Protein AF-A0A957ECT9-F1 (afdb_monomer_lite)

Radius of gyration: 21.54 Å; chains: 1; bounding box: 46×23×66 Å

pLDDT: mean 91.54, std 5.77, range [62.47, 97.62]

Secondary structure (DSSP, 8-state):
-PPP--SS-SS-GGGSHHHHHHHHHHHHHTTHHHHTTSS-GGGTS-HHHHHHHHHHHHHHHHHHHHHHHTTSS---TTSPPP-

Structure (mmCIF, N/CA/C/O backbone):
data_AF-A0A957ECT9-F1
#
_entry.id   AF-A0A957ECT9-F1
#
loop_
_atom_site.group_PDB
_atom_site.id
_atom_site.type_symbol
_atom_site.label_atom_id
_atom_site.label_alt_id
_atom_site.label_comp_id
_atom_site.label_asym_id
_atom_site.label_entity_id
_atom_site.label_seq_id
_atom_site.pdbx_PDB_ins_code
_atom_site.Cartn_x
_atom_site.Cartn_y
_atom_site.Cartn_z
_atom_site.occupancy
_atom_site.B_iso_or_equiv
_atom_site.auth_seq_id
_atom_site.auth_comp_id
_atom_site.auth_asym_id
_atom_site.auth_atom_id
_atom_site.pdbx_PDB_model_num
ATOM 1 N N . MET A 1 1 ? 12.285 11.819 -41.230 1.00 62.47 1 MET A N 1
ATOM 2 C CA . MET A 1 1 ? 11.171 11.972 -40.264 1.00 62.47 1 MET A CA 1
ATOM 3 C C . MET A 1 1 ? 11.047 10.682 -39.465 1.00 62.47 1 MET A C 1
ATOM 5 O O . MET A 1 1 ? 11.030 9.628 -40.085 1.00 62.47 1 MET A O 1
ATOM 9 N N . SER A 1 2 ? 11.018 10.737 -38.129 1.00 80.06 2 SER A N 1
ATOM 10 C CA . SER A 1 2 ? 10.844 9.531 -37.299 1.00 80.06 2 SER A CA 1
ATOM 11 C C . SER A 1 2 ? 9.371 9.110 -37.284 1.00 80.06 2 SER A C 1
ATOM 13 O O . SER A 1 2 ? 8.498 9.932 -36.997 1.00 80.06 2 SER A O 1
ATOM 15 N N . LYS A 1 3 ? 9.085 7.855 -37.648 1.00 86.12 3 LYS A N 1
ATOM 16 C CA . LYS A 1 3 ? 7.726 7.297 -37.707 1.00 86.12 3 LYS A CA 1
ATOM 17 C C . LYS A 1 3 ? 7.299 6.875 -36.299 1.00 86.12 3 LYS A C 1
ATOM 19 O O . LYS A 1 3 ? 8.001 6.100 -35.658 1.00 86.12 3 LYS A O 1
ATOM 24 N N . ARG A 1 4 ? 6.153 7.369 -35.815 1.00 90.50 4 ARG A N 1
ATOM 25 C CA . ARG A 1 4 ? 5.568 6.905 -34.545 1.00 90.50 4 ARG A CA 1
ATOM 26 C C . ARG A 1 4 ? 4.915 5.538 -34.749 1.00 90.50 4 ARG A C 1
ATOM 28 O O . ARG A 1 4 ? 4.222 5.333 -35.743 1.00 90.50 4 ARG A O 1
ATOM 35 N N . VAL A 1 5 ? 5.135 4.631 -33.803 1.00 93.44 5 VAL A N 1
ATOM 36 C CA . VAL A 1 5 ? 4.558 3.281 -33.773 1.00 93.44 5 VAL A CA 1
ATOM 37 C C . VAL A 1 5 ? 3.939 3.062 -32.396 1.00 93.44 5 VAL A C 1
ATOM 39 O O . VAL A 1 5 ? 4.539 3.433 -31.388 1.00 93.44 5 VAL A O 1
ATOM 42 N N . ILE A 1 6 ? 2.738 2.487 -32.367 1.00 93.56 6 ILE A N 1
ATOM 43 C CA . ILE A 1 6 ? 2.055 2.075 -31.137 1.00 93.56 6 ILE A CA 1
ATOM 44 C C . ILE A 1 6 ? 2.479 0.637 -30.832 1.00 93.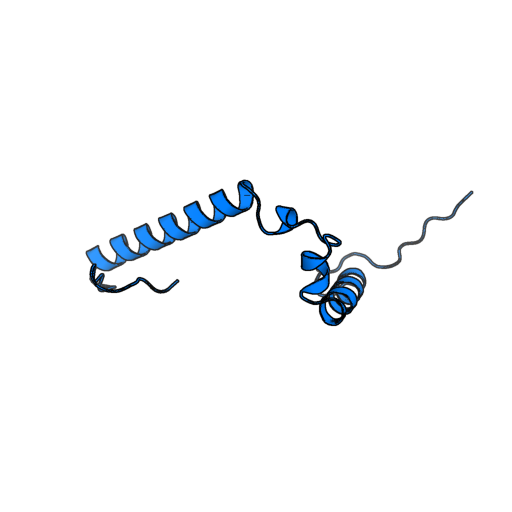56 6 ILE A C 1
ATOM 46 O O . ILE A 1 6 ? 2.403 -0.219 -31.710 1.00 93.56 6 ILE A O 1
ATOM 50 N N . ILE A 1 7 ? 2.951 0.393 -29.609 1.00 93.19 7 ILE A N 1
ATOM 51 C CA . ILE A 1 7 ? 3.469 -0.914 -29.171 1.00 93.19 7 ILE A CA 1
ATOM 52 C C . ILE A 1 7 ? 2.388 -1.714 -28.428 1.00 93.19 7 ILE A C 1
ATOM 54 O O . ILE A 1 7 ? 2.293 -2.923 -28.609 1.00 93.19 7 ILE A O 1
ATOM 58 N N . ASP A 1 8 ? 1.561 -1.045 -27.623 1.00 95.56 8 ASP A N 1
ATOM 59 C CA . ASP A 1 8 ? 0.413 -1.625 -26.918 1.00 95.56 8 ASP A CA 1
ATOM 60 C C . ASP A 1 8 ? -0.584 -0.499 -26.588 1.00 95.56 8 ASP A C 1
ATOM 62 O O . ASP A 1 8 ? -0.160 0.632 -26.331 1.00 95.56 8 ASP A O 1
ATOM 66 N N . ALA A 1 9 ? -1.890 -0.771 -26.649 1.00 93.94 9 ALA A N 1
ATOM 67 C CA . ALA A 1 9 ? -2.946 0.227 -26.441 1.00 93.94 9 ALA A CA 1
ATOM 68 C C . ALA A 1 9 ? -4.273 -0.413 -25.994 1.00 93.94 9 ALA A C 1
ATOM 70 O O . ALA A 1 9 ? -4.480 -1.612 -26.179 1.00 93.94 9 ALA A O 1
ATOM 71 N N . ASP A 1 10 ? -5.159 0.415 -25.426 1.00 93.62 10 ASP A N 1
ATOM 72 C CA . ASP A 1 10 ? -6.574 0.124 -25.132 1.00 93.62 10 ASP A CA 1
ATOM 73 C C . ASP A 1 10 ? -6.843 -1.123 -24.276 1.00 93.62 10 ASP A C 1
ATOM 75 O O . ASP A 1 10 ? -7.791 -1.876 -24.503 1.00 93.62 10 ASP A O 1
ATOM 79 N N . LYS A 1 11 ? -6.019 -1.334 -23.247 1.00 96.06 11 LYS A N 1
ATOM 80 C CA . LYS A 1 11 ? -6.192 -2.418 -22.273 1.00 96.06 11 LYS A CA 1
ATOM 81 C C . LYS A 1 11 ? -6.083 -1.891 -20.846 1.00 96.06 11 LYS A C 1
ATOM 83 O O . LYS A 1 11 ? -5.350 -0.927 -20.609 1.00 96.06 11 LYS A O 1
ATOM 88 N N . PRO A 1 12 ? -6.748 -2.538 -19.870 1.00 97.38 12 PRO A N 1
ATOM 89 C CA . PRO A 1 12 ? -6.432 -2.328 -18.465 1.00 97.38 12 PRO A CA 1
ATOM 90 C C . PRO A 1 12 ? -4.932 -2.511 -18.230 1.00 97.38 12 PRO A C 1
ATOM 92 O O . PRO A 1 12 ? -4.331 -3.423 -18.801 1.00 97.38 12 PRO A O 1
ATOM 95 N N . LEU A 1 13 ? -4.337 -1.683 -17.362 1.00 95.69 13 LEU A N 1
ATOM 96 C CA . LEU A 1 13 ? -2.902 -1.748 -17.063 1.00 95.69 13 LEU A CA 1
ATOM 97 C C . LEU A 1 13 ? -2.470 -3.184 -16.747 1.00 95.69 13 LEU A C 1
ATOM 99 O O . LEU A 1 13 ? -1.514 -3.657 -17.343 1.00 95.69 13 LEU A O 1
ATOM 103 N N . SER A 1 14 ? -3.231 -3.901 -15.915 1.00 96.69 14 SER A N 1
ATOM 104 C CA . SER A 1 14 ? -2.960 -5.285 -15.498 1.00 96.69 14 SER A CA 1
ATOM 105 C C . SER A 1 14 ? -2.904 -6.328 -16.623 1.00 96.69 14 SER A C 1
ATOM 107 O O . SER A 1 14 ? -2.508 -7.462 -16.367 1.00 96.69 14 SER A O 1
ATOM 109 N N . GLN A 1 15 ? -3.304 -5.972 -17.845 1.00 97.25 15 GLN A N 1
ATOM 110 C CA . GLN A 1 15 ? -3.269 -6.822 -19.041 1.00 97.25 15 GLN A CA 1
ATOM 111 C C . GLN A 1 15 ? -2.335 -6.265 -20.132 1.00 97.25 15 GLN A C 1
ATOM 113 O O . GLN A 1 15 ? -2.328 -6.764 -21.257 1.00 97.25 15 GLN A O 1
ATOM 118 N N . SER A 1 16 ? -1.596 -5.195 -19.831 1.00 97.56 16 SER A N 1
ATOM 119 C CA . SER A 1 16 ? -0.711 -4.516 -20.779 1.00 97.56 16 SER A CA 1
ATOM 120 C C . SER A 1 16 ? 0.720 -5.047 -20.717 1.00 97.56 16 SER A C 1
ATOM 122 O O . SER A 1 16 ? 1.191 -5.506 -19.675 1.00 97.56 16 SER A O 1
ATOM 124 N N . LEU A 1 17 ? 1.463 -4.866 -21.807 1.00 97.06 17 LEU A N 1
ATOM 125 C CA . LEU A 1 17 ? 2.898 -5.152 -21.859 1.00 97.06 17 LEU A CA 1
ATOM 126 C C . LEU A 1 17 ? 3.676 -4.359 -20.797 1.00 97.06 17 LEU A C 1
ATOM 128 O O . LEU A 1 17 ? 4.642 -4.859 -20.219 1.00 97.06 17 LEU A O 1
ATOM 132 N N . LEU A 1 18 ? 3.259 -3.119 -20.522 1.00 96.44 18 LEU A N 1
ATOM 133 C CA . LEU A 1 18 ? 3.895 -2.283 -19.505 1.00 96.44 18 LEU A CA 1
ATOM 134 C C . LEU A 1 18 ? 3.828 -2.938 -18.121 1.00 96.44 18 LEU A C 1
ATOM 136 O O . LEU A 1 18 ? 4.809 -2.904 -17.378 1.00 96.44 18 LEU A O 1
ATOM 140 N N . TRP A 1 19 ? 2.697 -3.560 -17.792 1.00 97.12 19 TRP A N 1
ATOM 141 C CA . TRP A 1 19 ? 2.527 -4.272 -16.531 1.00 97.12 19 TRP A CA 1
ATOM 142 C C . TRP A 1 19 ? 3.438 -5.485 -16.421 1.00 97.12 19 TRP A C 1
ATOM 144 O O . TRP A 1 19 ? 4.077 -5.667 -15.384 1.00 97.12 19 TRP A O 1
ATOM 154 N N . ASP A 1 20 ? 3.575 -6.265 -17.492 1.00 97.56 20 ASP A N 1
ATOM 155 C CA . ASP A 1 20 ? 4.483 -7.412 -17.506 1.00 97.56 20 ASP A CA 1
ATOM 156 C C . ASP A 1 20 ? 5.940 -6.982 -17.300 1.00 97.56 20 ASP A C 1
ATOM 158 O O . ASP A 1 20 ? 6.660 -7.587 -16.502 1.00 97.56 20 ASP A O 1
ATOM 162 N N . ILE A 1 21 ? 6.361 -5.889 -17.946 1.00 96.94 21 ILE A N 1
ATOM 163 C CA . ILE A 1 21 ? 7.704 -5.316 -17.782 1.00 96.94 21 ILE A CA 1
ATOM 164 C C . ILE A 1 21 ? 7.926 -4.852 -16.338 1.00 96.94 21 ILE A C 1
ATOM 166 O O . ILE A 1 21 ? 8.933 -5.211 -15.719 1.00 96.94 21 ILE A O 1
ATOM 170 N N . GLN A 1 22 ? 6.991 -4.076 -15.781 1.00 95.38 22 GLN A N 1
ATOM 171 C CA . G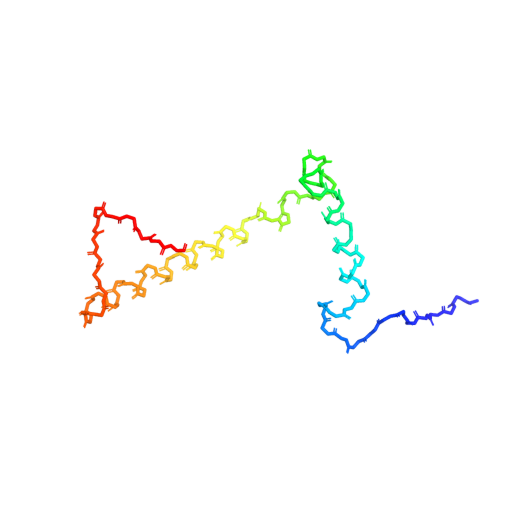LN A 1 22 ? 7.076 -3.596 -14.400 1.00 95.38 22 GLN A CA 1
ATOM 172 C C . GLN A 1 22 ? 7.137 -4.766 -13.416 1.00 95.38 22 GLN A C 1
ATOM 174 O O . GLN A 1 22 ? 8.016 -4.817 -12.554 1.00 95.38 22 GLN A O 1
ATOM 179 N N . ARG A 1 23 ? 6.245 -5.746 -13.570 1.00 96.31 23 ARG A N 1
ATOM 180 C CA . ARG A 1 23 ? 6.182 -6.922 -12.704 1.00 96.31 23 ARG A CA 1
ATOM 181 C C . ARG A 1 23 ? 7.462 -7.747 -12.784 1.00 96.31 23 ARG A C 1
ATOM 183 O O . ARG A 1 23 ? 7.986 -8.129 -11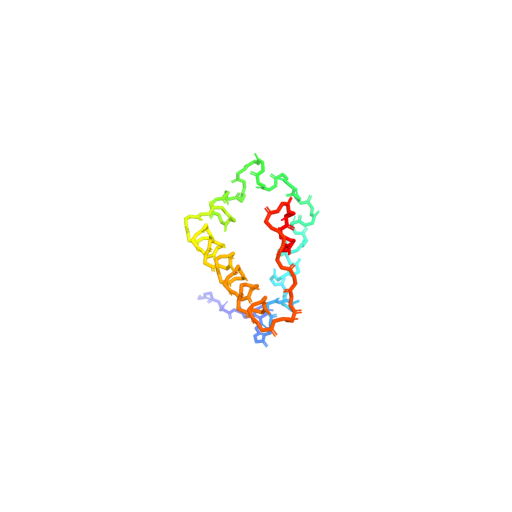.741 1.00 96.31 23 ARG A O 1
ATOM 190 N N . ALA A 1 24 ? 8.001 -7.984 -13.979 1.00 97.62 24 ALA A N 1
ATOM 191 C CA . ALA A 1 24 ? 9.264 -8.698 -14.150 1.00 97.62 24 ALA A CA 1
ATOM 192 C C . ALA A 1 24 ? 10.430 -7.985 -13.443 1.00 97.62 24 ALA A C 1
ATOM 194 O O . ALA A 1 24 ? 11.235 -8.633 -12.771 1.00 97.62 24 ALA A O 1
ATOM 195 N N . TYR A 1 25 ? 10.494 -6.653 -13.540 1.00 95.81 25 TYR A N 1
ATOM 196 C CA . TYR A 1 25 ? 11.484 -5.858 -12.818 1.00 95.81 25 TYR A CA 1
ATOM 197 C C . TYR A 1 25 ? 11.327 -6.000 -11.299 1.00 95.81 25 TYR A C 1
ATOM 199 O O . TYR A 1 25 ? 12.282 -6.377 -10.619 1.00 95.81 25 TYR A O 1
ATOM 207 N N . PHE A 1 26 ? 10.130 -5.752 -10.761 1.00 94.00 26 PHE A N 1
ATOM 208 C CA . PHE A 1 26 ? 9.902 -5.745 -9.315 1.00 94.00 26 PHE A CA 1
ATOM 209 C C . PHE A 1 26 ? 10.014 -7.131 -8.676 1.00 94.00 26 PHE A C 1
ATOM 211 O O . PHE A 1 26 ? 10.530 -7.236 -7.566 1.00 94.00 26 PHE A O 1
ATOM 218 N N . LEU A 1 27 ? 9.629 -8.199 -9.384 1.00 96.25 27 LEU A N 1
ATOM 219 C CA . LEU A 1 27 ? 9.851 -9.577 -8.932 1.00 96.25 27 LEU A CA 1
ATOM 220 C C . LEU A 1 27 ? 11.342 -9.906 -8.806 1.00 96.25 27 LEU A C 1
ATOM 222 O O . LEU A 1 27 ? 11.734 -10.641 -7.903 1.00 96.25 27 LEU A O 1
ATOM 226 N N . LYS A 1 28 ? 12.178 -9.359 -9.694 1.00 96.44 28 LYS A N 1
ATOM 227 C CA . LYS A 1 28 ? 13.629 -9.573 -9.668 1.00 96.44 28 LYS A CA 1
ATOM 228 C C . LYS A 1 28 ? 14.337 -8.672 -8.654 1.00 96.44 28 LYS A C 1
ATOM 230 O O . LYS A 1 28 ? 15.240 -9.128 -7.958 1.00 96.44 28 LYS A O 1
ATOM 235 N N . ALA A 1 29 ? 13.984 -7.389 -8.607 1.00 94.69 29 ALA A N 1
ATOM 236 C CA . ALA A 1 29 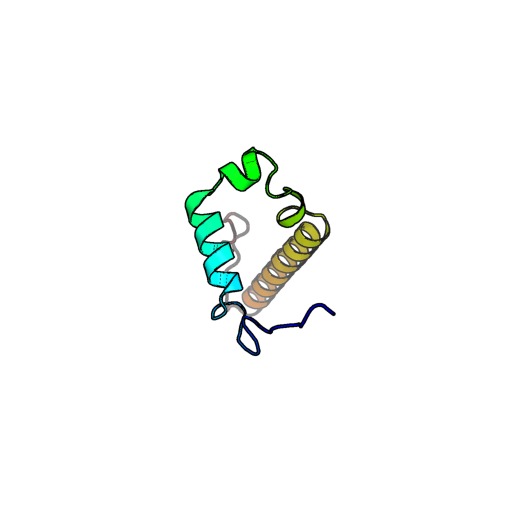? 14.643 -6.408 -7.751 1.00 94.69 29 ALA A CA 1
ATOM 237 C C . ALA A 1 29 ? 14.217 -6.546 -6.280 1.00 94.69 29 ALA A C 1
ATOM 239 O O . ALA A 1 29 ? 15.048 -6.405 -5.379 1.00 94.69 29 ALA A O 1
ATOM 240 N N . GLY A 1 30 ? 12.938 -6.848 -6.033 1.00 91.00 30 GLY A N 1
ATOM 241 C CA . GLY A 1 30 ? 12.365 -6.957 -4.695 1.00 91.00 30 GLY A CA 1
ATOM 242 C C . GLY A 1 30 ? 12.667 -5.725 -3.839 1.00 91.00 30 GLY A C 1
ATOM 243 O O . GLY A 1 30 ? 12.680 -4.596 -4.329 1.00 91.00 30 GLY A O 1
ATOM 244 N N . MET A 1 31 ? 12.990 -5.946 -2.562 1.00 89.06 31 MET A N 1
ATOM 245 C CA . MET A 1 31 ? 13.305 -4.868 -1.612 1.00 89.06 31 MET A CA 1
ATOM 246 C C . MET A 1 31 ? 14.510 -4.009 -2.020 1.00 89.06 31 MET A C 1
ATOM 248 O O . MET A 1 31 ? 14.591 -2.851 -1.615 1.00 89.06 31 MET A O 1
ATOM 252 N N . LYS A 1 32 ? 15.429 -4.530 -2.846 1.00 93.12 32 LYS A N 1
ATOM 253 C CA . LYS A 1 32 ? 16.621 -3.778 -3.274 1.00 93.12 32 LYS A CA 1
ATOM 254 C C . LYS A 1 32 ? 16.274 -2.558 -4.122 1.00 93.12 32 LYS A C 1
ATOM 256 O O . LYS A 1 32 ? 17.052 -1.612 -4.142 1.00 93.12 32 LYS A O 1
ATOM 261 N N . ALA A 1 33 ? 15.122 -2.566 -4.797 1.00 90.56 33 ALA A N 1
ATOM 262 C CA . ALA A 1 33 ? 14.647 -1.402 -5.539 1.00 90.56 33 ALA A CA 1
ATOM 263 C C . ALA A 1 33 ? 14.452 -0.180 -4.621 1.00 90.56 33 ALA A C 1
ATOM 265 O O . ALA A 1 33 ? 14.770 0.931 -5.028 1.00 90.56 33 ALA A O 1
ATOM 266 N N . TRP A 1 34 ? 14.013 -0.395 -3.377 1.00 87.81 34 TRP A N 1
ATOM 267 C CA . TRP A 1 34 ? 13.828 0.663 -2.380 1.00 87.81 34 TRP A CA 1
ATOM 268 C C . TRP A 1 34 ? 15.078 0.903 -1.531 1.00 87.81 34 TRP A C 1
ATOM 270 O O . TRP A 1 34 ? 15.421 2.047 -1.279 1.00 87.81 34 TRP A O 1
ATOM 280 N N . GLN A 1 35 ? 15.793 -0.152 -1.117 1.00 88.44 35 GLN A N 1
ATOM 281 C CA . GLN A 1 35 ? 16.998 -0.007 -0.276 1.00 88.44 35 GLN A CA 1
ATOM 282 C C . GLN A 1 35 ? 18.120 0.791 -0.949 1.00 88.44 35 GLN A C 1
ATOM 284 O O . GLN A 1 35 ? 18.920 1.413 -0.261 1.00 88.44 35 GLN A O 1
ATOM 289 N N . ASN A 1 36 ? 18.186 0.743 -2.280 1.00 90.69 36 ASN A N 1
ATOM 290 C CA . ASN A 1 36 ? 19.213 1.423 -3.062 1.00 90.69 36 ASN A CA 1
ATOM 291 C C . ASN A 1 36 ? 18.694 2.717 -3.716 1.00 90.69 36 ASN A C 1
ATOM 293 O O . ASN A 1 36 ? 19.304 3.175 -4.679 1.00 90.69 36 ASN A O 1
ATOM 297 N N . ASP A 1 37 ? 17.541 3.240 -3.275 1.00 87.44 37 ASP A N 1
ATOM 298 C CA . ASP A 1 37 ? 16.896 4.457 -3.7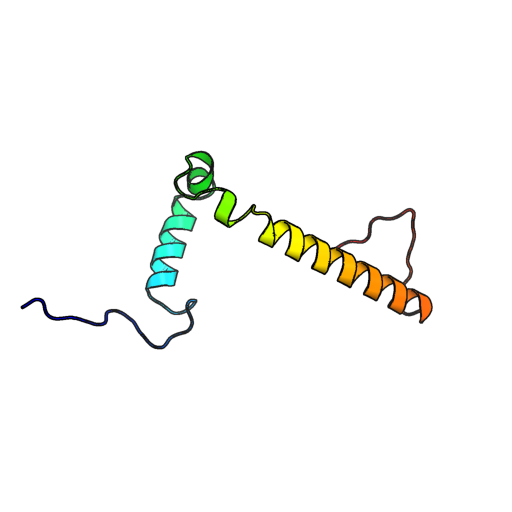99 1.00 87.44 37 ASP A CA 1
ATOM 299 C C . ASP A 1 37 ? 16.639 4.465 -5.322 1.00 87.44 37 ASP A C 1
ATOM 301 O O . ASP A 1 37 ? 16.426 5.514 -5.929 1.00 87.44 37 ASP A O 1
ATOM 305 N N . VAL A 1 38 ? 16.607 3.291 -5.969 1.00 92.19 38 VAL A N 1
ATOM 306 C CA . VAL A 1 38 ? 16.215 3.180 -7.387 1.00 92.19 38 VAL A CA 1
ATOM 307 C C . VAL A 1 38 ? 14.743 3.553 -7.553 1.00 92.19 38 VAL A C 1
ATOM 309 O O . VAL A 1 38 ? 14.355 4.187 -8.534 1.00 92.19 38 VAL A O 1
ATOM 312 N N . VAL A 1 39 ? 13.926 3.170 -6.574 1.00 90.25 39 VAL A N 1
ATOM 313 C CA . VAL A 1 39 ? 12.555 3.634 -6.402 1.00 90.25 39 VAL A CA 1
ATOM 314 C C . VAL A 1 39 ? 12.526 4.568 -5.198 1.00 90.25 39 VAL A C 1
ATOM 316 O O . VAL A 1 39 ? 12.742 4.100 -4.079 1.00 90.25 39 VAL A O 1
ATOM 319 N N . PRO A 1 40 ? 12.237 5.864 -5.404 1.00 89.75 40 PRO A N 1
ATOM 320 C CA . PRO A 1 40 ? 12.124 6.817 -4.311 1.00 89.75 40 PRO A CA 1
ATOM 321 C C . PRO A 1 40 ? 11.079 6.379 -3.283 1.00 89.75 40 PRO A C 1
ATOM 323 O O . PRO A 1 40 ? 9.946 6.036 -3.636 1.00 89.75 40 PRO A O 1
ATOM 326 N N . SER A 1 41 ? 11.443 6.433 -2.004 1.00 84.12 41 SER A N 1
ATOM 327 C CA . SER A 1 41 ? 10.567 6.075 -0.880 1.00 84.12 41 SER A CA 1
ATOM 328 C C . SER A 1 41 ? 9.273 6.903 -0.841 1.00 84.12 41 SER A C 1
ATOM 330 O O . SER A 1 41 ? 8.211 6.372 -0.503 1.00 84.12 41 SER A O 1
ATOM 332 N N . ASP A 1 42 ? 9.329 8.159 -1.289 1.00 86.62 42 ASP A N 1
ATOM 333 C CA . ASP A 1 42 ? 8.185 9.074 -1.373 1.00 86.62 42 ASP A CA 1
ATOM 334 C C . ASP A 1 42 ? 7.071 8.590 -2.323 1.00 86.62 42 ASP A C 1
ATOM 336 O O . ASP A 1 42 ? 5.939 9.066 -2.243 1.00 86.62 42 ASP A O 1
ATOM 340 N N . ILE A 1 43 ? 7.323 7.615 -3.205 1.00 85.31 43 ILE A N 1
ATOM 341 C CA . ILE A 1 43 ? 6.260 7.035 -4.046 1.00 85.31 43 ILE A CA 1
ATOM 342 C C . ILE A 1 43 ? 5.244 6.258 -3.193 1.00 85.31 43 ILE A C 1
ATOM 344 O O . ILE A 1 43 ? 4.045 6.318 -3.461 1.00 85.31 43 ILE A O 1
ATOM 348 N N . SER A 1 44 ? 5.702 5.556 -2.154 1.00 80.94 44 SER A N 1
ATOM 349 C CA . SER A 1 44 ? 4.852 4.743 -1.267 1.00 80.94 44 SER A CA 1
ATOM 350 C C . SER A 1 44 ? 4.629 5.358 0.119 1.00 80.94 44 SER A C 1
ATOM 352 O O . SER A 1 44 ? 3.699 4.951 0.814 1.00 80.94 44 SER A O 1
ATOM 354 N N . SER A 1 45 ? 5.444 6.342 0.510 1.00 84.44 45 SER A N 1
ATOM 355 C CA . SER A 1 45 ? 5.461 6.933 1.854 1.00 84.44 45 SER A CA 1
ATOM 356 C C . SER A 1 45 ? 5.506 8.461 1.792 1.00 84.44 45 SER A C 1
ATOM 358 O O . SER A 1 45 ? 6.526 9.070 2.087 1.00 84.44 45 SER A O 1
ATOM 360 N N . ASN A 1 46 ? 4.395 9.099 1.414 1.00 91.62 46 ASN A N 1
ATOM 361 C CA . ASN A 1 46 ? 4.305 10.562 1.310 1.00 91.62 46 ASN A CA 1
ATOM 362 C C . ASN A 1 46 ? 3.147 11.160 2.135 1.00 91.62 46 ASN A C 1
ATOM 364 O O . ASN A 1 46 ? 2.259 10.429 2.589 1.00 91.62 46 ASN A O 1
ATOM 368 N N . PRO A 1 47 ? 3.109 12.498 2.312 1.00 94.56 47 PRO A N 1
ATOM 369 C CA . PRO A 1 47 ? 2.059 13.163 3.084 1.00 94.56 47 PRO A CA 1
ATOM 370 C C . PRO A 1 47 ? 0.635 12.953 2.552 1.00 94.56 47 PRO A C 1
ATOM 372 O O . PRO A 1 47 ? -0.315 12.977 3.337 1.00 94.56 47 PRO A O 1
ATOM 375 N N . VAL A 1 48 ? 0.468 12.747 1.240 1.00 93.38 48 VAL A N 1
ATOM 376 C CA . VAL A 1 48 ? -0.846 12.455 0.647 1.00 93.38 48 VAL A CA 1
ATOM 377 C C . VAL A 1 48 ? -1.314 11.077 1.107 1.00 93.38 48 VAL A C 1
ATOM 379 O O . VAL A 1 48 ? -2.397 10.970 1.672 1.00 93.38 48 VAL A O 1
ATOM 382 N N . MET A 1 49 ? -0.465 10.056 0.977 1.00 92.62 49 MET A N 1
ATOM 383 C CA . MET A 1 49 ? -0.741 8.698 1.451 1.00 92.62 49 MET A CA 1
ATOM 384 C C . MET A 1 49 ? -1.029 8.668 2.954 1.00 92.62 49 MET A C 1
ATOM 386 O O . MET A 1 49 ? -2.019 8.075 3.375 1.00 92.62 49 MET A O 1
ATOM 390 N N . ALA A 1 50 ? -0.230 9.368 3.767 1.00 93.19 50 ALA A N 1
ATOM 391 C CA . ALA A 1 50 ? -0.447 9.450 5.213 1.00 93.19 50 ALA A CA 1
ATOM 392 C C . ALA A 1 50 ? -1.827 10.039 5.563 1.00 93.19 50 ALA A C 1
ATOM 394 O O . ALA A 1 50 ? -2.526 9.537 6.445 1.00 93.19 50 ALA A O 1
ATOM 395 N N . ARG A 1 51 ? -2.249 11.086 4.841 1.00 95.88 51 ARG A N 1
ATOM 396 C CA . ARG A 1 51 ? -3.578 11.690 4.993 1.00 95.88 51 ARG A CA 1
ATOM 397 C C . ARG A 1 51 ? -4.692 10.748 4.540 1.00 95.88 51 ARG A C 1
ATOM 399 O O . ARG A 1 51 ? -5.710 10.656 5.217 1.00 95.88 51 ARG A O 1
ATOM 406 N N . THR A 1 52 ? -4.520 10.055 3.421 1.00 94.94 52 THR A N 1
ATOM 407 C CA . THR A 1 52 ? -5.512 9.088 2.936 1.00 94.94 52 THR A CA 1
ATOM 408 C C . THR A 1 52 ? -5.684 7.942 3.929 1.00 94.94 52 THR A C 1
ATOM 410 O O . THR A 1 52 ? -6.812 7.613 4.289 1.00 94.94 52 THR A O 1
ATOM 413 N N . TYR A 1 53 ? -4.589 7.378 4.444 1.00 93.38 53 TYR A N 1
ATOM 414 C CA . TYR A 1 53 ? -4.657 6.322 5.452 1.00 93.38 53 TYR A CA 1
ATOM 415 C C . TYR A 1 53 ? -5.316 6.791 6.745 1.00 93.38 53 TYR A C 1
ATOM 417 O O . TYR A 1 53 ? -6.153 6.069 7.283 1.00 93.38 53 TYR A O 1
ATOM 425 N N . SER A 1 54 ? -5.025 8.005 7.222 1.00 95.38 54 SER A N 1
ATOM 426 C CA . SER A 1 54 ? -5.699 8.517 8.417 1.00 95.38 54 SER A CA 1
ATOM 427 C C . SER A 1 54 ? -7.206 8.654 8.197 1.00 95.38 54 SER A C 1
ATOM 429 O O . SER A 1 54 ? -7.985 8.209 9.034 1.00 95.38 54 SER A O 1
ATOM 431 N N . GLN A 1 55 ? -7.635 9.179 7.048 1.00 97.00 55 GLN A N 1
ATOM 432 C CA . GLN A 1 55 ? -9.054 9.284 6.699 1.00 97.00 55 GLN A CA 1
ATOM 433 C C . GLN A 1 55 ? -9.746 7.920 6.630 1.00 97.00 55 GLN A C 1
ATOM 435 O O . GLN A 1 55 ? -10.864 7.793 7.126 1.00 97.00 55 GLN A O 1
ATOM 440 N N . LEU A 1 56 ? -9.087 6.909 6.056 1.00 95.69 56 LEU A N 1
ATOM 441 C CA . LEU A 1 56 ? -9.611 5.544 5.993 1.00 95.69 56 LEU A CA 1
ATOM 442 C C . LEU A 1 56 ? -9.769 4.941 7.390 1.00 95.69 56 LEU A C 1
ATOM 444 O O . LEU A 1 56 ? -10.850 4.461 7.721 1.00 95.69 56 LEU A O 1
ATOM 448 N N . VAL A 1 57 ? -8.736 5.036 8.232 1.00 94.88 57 VAL A N 1
ATOM 449 C CA . VAL A 1 57 ? -8.775 4.528 9.612 1.00 94.88 57 VAL A CA 1
ATOM 450 C C . VAL A 1 57 ? -9.863 5.238 10.420 1.00 94.88 57 VAL A C 1
ATOM 452 O O . VAL A 1 57 ? -10.691 4.581 11.045 1.00 94.88 57 VAL A O 1
ATOM 455 N N . PHE A 1 58 ? -9.935 6.571 10.372 1.00 95.44 58 PHE A N 1
ATOM 456 C CA . PHE A 1 58 ? -10.990 7.321 11.064 1.00 95.44 58 PHE A CA 1
ATOM 457 C C . PHE A 1 58 ? -12.390 7.015 10.521 1.00 95.44 58 PHE A C 1
ATOM 459 O O . PHE A 1 58 ? -13.350 6.980 11.290 1.00 95.44 58 PHE A O 1
ATOM 466 N N . GLY A 1 59 ? -12.531 6.808 9.211 1.00 95.44 59 GLY A N 1
ATOM 467 C CA . GLY A 1 59 ? -13.776 6.356 8.593 1.00 95.44 59 GLY A CA 1
ATOM 468 C C . GLY A 1 59 ? -14.230 5.025 9.174 1.00 95.44 59 GLY A C 1
ATOM 469 O O . GLY A 1 59 ? -15.306 4.956 9.759 1.00 95.44 59 GLY A O 1
ATOM 470 N N . TYR A 1 60 ? -13.351 4.029 9.121 1.00 94.00 60 TYR A N 1
ATOM 471 C CA . TYR A 1 60 ? -13.612 2.694 9.642 1.00 94.00 60 TYR A CA 1
ATOM 472 C C . TYR A 1 60 ? -13.993 2.703 11.129 1.00 94.00 60 TYR A C 1
ATOM 474 O O . TYR A 1 60 ? -14.993 2.105 11.518 1.00 94.00 60 TYR A O 1
ATOM 482 N N . LEU A 1 61 ? -13.271 3.460 11.962 1.00 92.38 61 LEU A N 1
ATOM 483 C CA . LEU A 1 61 ? -13.592 3.585 13.388 1.00 92.38 61 LEU A CA 1
ATOM 484 C C . LEU A 1 61 ? -14.987 4.180 13.634 1.00 92.38 61 LEU A C 1
ATOM 486 O O . LEU A 1 61 ? -15.689 3.729 14.542 1.00 92.38 61 LEU A O 1
ATOM 490 N N . ARG A 1 62 ? -15.410 5.171 12.836 1.00 93.94 62 ARG A N 1
ATOM 491 C CA . ARG A 1 62 ? -16.772 5.729 12.925 1.00 93.94 62 ARG A CA 1
ATOM 492 C C . ARG A 1 62 ? -17.826 4.691 12.558 1.00 93.94 62 ARG A C 1
ATOM 494 O O . ARG A 1 62 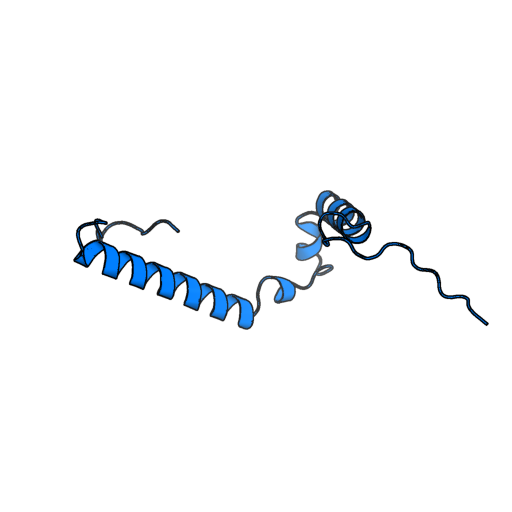? -18.839 4.606 13.249 1.00 93.94 62 ARG A O 1
ATOM 501 N N . ASP A 1 63 ? -17.572 3.895 11.527 1.00 93.75 63 ASP A N 1
ATOM 502 C CA . ASP A 1 63 ? -18.491 2.846 11.088 1.00 93.75 63 ASP A CA 1
ATOM 503 C C . ASP A 1 63 ? -18.623 1.746 12.150 1.00 93.75 63 ASP A C 1
ATOM 505 O O . ASP A 1 63 ? -19.743 1.355 12.489 1.00 93.75 63 ASP A O 1
ATOM 509 N N . CYS A 1 64 ? -17.511 1.326 12.768 1.00 92.00 64 CYS A N 1
ATOM 510 C CA . CYS A 1 64 ? -17.521 0.412 13.913 1.00 92.00 64 CYS A CA 1
ATOM 511 C C . CYS A 1 64 ? -18.347 0.969 15.082 1.00 92.00 64 CYS A C 1
ATOM 513 O O . CYS A 1 64 ? -19.146 0.244 15.676 1.00 92.00 64 CYS A O 1
ATOM 515 N N . PHE A 1 65 ? -18.184 2.256 15.408 1.00 92.25 65 PHE A N 1
ATOM 516 C CA . PHE A 1 65 ? -18.959 2.915 16.464 1.00 92.25 65 PHE A CA 1
ATOM 517 C C . PHE A 1 65 ? -20.454 2.942 16.152 1.00 92.25 65 PHE A C 1
ATOM 519 O O . PHE A 1 65 ? -21.271 2.614 17.013 1.00 92.25 65 PHE A O 1
ATOM 526 N N . ALA A 1 66 ? -20.818 3.290 14.919 1.00 94.19 66 ALA A N 1
ATOM 527 C CA . ALA A 1 66 ? -22.207 3.307 14.485 1.00 94.19 66 ALA A CA 1
ATOM 528 C C . ALA A 1 66 ? -22.829 1.900 14.523 1.00 94.19 66 ALA A C 1
ATOM 530 O O . ALA A 1 66 ? -23.958 1.741 14.984 1.00 94.19 66 ALA A O 1
ATOM 531 N N . ALA A 1 67 ? -22.094 0.872 14.088 1.00 93.38 67 ALA A N 1
ATOM 532 C CA . ALA A 1 67 ? -22.534 -0.522 14.165 1.00 93.38 67 ALA A CA 1
ATOM 533 C C . ALA A 1 67 ? -22.720 -0.992 15.615 1.00 93.38 67 ALA A C 1
ATOM 535 O O . ALA A 1 67 ? -23.698 -1.673 15.927 1.00 93.38 67 ALA A O 1
ATOM 536 N N . ALA A 1 68 ? -21.836 -0.577 16.526 1.00 92.50 68 ALA A N 1
ATOM 537 C CA . ALA A 1 68 ? -21.967 -0.915 17.938 1.00 92.50 68 ALA A CA 1
ATOM 538 C C . ALA A 1 68 ? -23.190 -0.278 18.598 1.00 92.50 68 ALA A C 1
ATOM 540 O O . ALA A 1 68 ? -23.881 -0.937 19.371 1.00 92.50 68 ALA A O 1
ATOM 541 N N . GLN A 1 69 ? -23.518 0.966 18.244 1.00 92.12 69 GLN A N 1
ATOM 542 C CA . GLN A 1 69 ? -24.740 1.623 18.718 1.00 92.12 69 GLN A CA 1
ATOM 543 C C . GLN A 1 69 ? -26.016 0.921 18.234 1.00 92.12 69 GLN A C 1
ATOM 545 O O . GLN A 1 69 ? -27.023 0.940 18.938 1.00 92.12 69 GLN A O 1
ATOM 550 N N . ARG A 1 70 ? -25.975 0.275 17.061 1.00 95.38 70 ARG A N 1
ATOM 551 C CA . ARG A 1 70 ? -27.076 -0.550 16.537 1.00 95.38 70 ARG A CA 1
ATOM 552 C C . ARG A 1 70 ? -27.110 -1.972 17.112 1.00 95.38 70 ARG A C 1
ATOM 554 O O . ARG A 1 70 ? -28.063 -2.698 16.856 1.00 95.38 70 ARG A O 1
ATOM 561 N N . GLY A 1 71 ? -26.098 -2.376 17.883 1.00 91.94 71 GLY A N 1
ATOM 562 C CA . GLY A 1 71 ? -25.979 -3.729 18.435 1.00 91.94 71 GLY A CA 1
ATOM 563 C C . GLY A 1 71 ? -25.474 -4.785 17.442 1.00 91.94 71 GLY A C 1
ATOM 564 O O . GLY A 1 71 ? -25.517 -5.972 17.745 1.00 91.94 71 GLY A O 1
ATOM 565 N N . GLU A 1 72 ? -24.978 -4.372 16.273 1.00 91.00 72 GLU A N 1
ATOM 566 C CA . GLU A 1 72 ? -24.462 -5.262 15.217 1.00 91.00 72 GLU A CA 1
ATOM 567 C C . GLU A 1 72 ? -22.999 -5.672 15.459 1.00 91.00 72 GLU A C 1
ATOM 569 O O . GLU A 1 72 ? -22.520 -6.662 14.909 1.00 91.00 72 GLU A O 1
ATOM 574 N N . PHE A 1 73 ? -22.277 -4.901 16.275 1.00 86.38 73 PHE A N 1
ATOM 575 C CA . PHE A 1 73 ? -20.850 -5.069 16.529 1.00 86.38 73 PHE A CA 1
ATOM 576 C C . PHE A 1 73 ? -20.523 -4.790 17.999 1.00 86.38 73 PHE A C 1
ATOM 578 O O . PHE A 1 73 ? -21.039 -3.846 18.590 1.00 86.38 73 PHE A O 1
ATOM 585 N N . LYS A 1 74 ? -19.642 -5.581 18.616 1.00 87.12 74 LYS A N 1
ATOM 586 C CA . LYS A 1 74 ? -19.194 -5.327 19.991 1.00 87.12 74 LYS A CA 1
ATOM 587 C C . LYS A 1 74 ? -17.842 -4.620 19.970 1.00 87.12 74 LYS A C 1
ATOM 589 O O . LYS A 1 74 ? -16.830 -5.239 19.660 1.00 87.12 74 LYS A O 1
ATOM 594 N N . LEU A 1 75 ? -17.832 -3.344 20.348 1.00 87.44 75 LEU A N 1
ATOM 595 C CA . LEU A 1 75 ? -16.602 -2.601 20.622 1.00 87.44 75 LEU A CA 1
ATOM 596 C C . LEU A 1 75 ? -16.134 -2.879 22.052 1.00 87.44 75 LEU A C 1
ATOM 598 O O . LEU A 1 75 ? -16.844 -2.569 23.008 1.00 87.44 75 LEU A O 1
ATOM 602 N N . ASP A 1 76 ? -14.937 -3.442 22.190 1.00 88.12 76 ASP A N 1
ATOM 603 C CA . ASP A 1 76 ? -14.237 -3.586 23.466 1.00 88.12 76 ASP A CA 1
ATOM 604 C C . ASP A 1 76 ? -13.024 -2.640 23.476 1.00 88.12 76 ASP A C 1
ATOM 606 O O . ASP A 1 76 ? -12.067 -2.887 22.745 1.00 88.12 76 ASP A O 1
ATOM 610 N N . PRO A 1 77 ? -13.032 -1.566 24.288 1.00 86.31 77 PRO A N 1
ATOM 611 C CA . PRO A 1 77 ? -11.915 -0.622 24.368 1.00 86.31 77 PRO A CA 1
ATOM 612 C C . PRO A 1 77 ? -10.591 -1.236 24.847 1.00 86.31 77 PRO A C 1
ATOM 614 O O . PRO A 1 77 ? -9.548 -0.603 24.703 1.00 86.31 77 PRO A O 1
ATOM 617 N N . SER A 1 78 ? -10.621 -2.433 25.445 1.00 91.69 78 SER A N 1
ATOM 618 C CA . SER A 1 78 ? -9.426 -3.155 25.896 1.00 91.69 78 SER A CA 1
ATOM 619 C C . SER A 1 78 ? -8.796 -4.034 24.813 1.00 91.69 78 SER A C 1
ATOM 621 O O . SER A 1 78 ? -7.697 -4.552 25.010 1.00 91.69 78 SER A O 1
ATOM 623 N N . GLN A 1 79 ? -9.476 -4.207 23.677 1.00 89.12 79 GLN A N 1
ATOM 624 C CA . GLN A 1 79 ? -9.029 -5.050 22.575 1.00 89.12 79 GLN A CA 1
ATOM 625 C C . GLN A 1 79 ? -8.714 -4.199 21.340 1.00 89.12 79 GLN A C 1
ATOM 627 O O . GLN A 1 79 ? -9.397 -3.206 21.075 1.00 89.12 79 GLN A O 1
ATOM 632 N N . PRO A 1 80 ? -7.691 -4.570 20.551 1.00 86.75 80 PRO A N 1
ATOM 633 C CA . PRO A 1 80 ? -7.418 -3.886 19.300 1.00 86.75 80 PRO A CA 1
ATOM 634 C C . PRO A 1 80 ? -8.556 -4.120 18.304 1.00 86.75 80 PRO A C 1
ATOM 636 O O . PRO A 1 80 ? -9.113 -5.215 18.200 1.00 86.75 80 PRO A O 1
ATOM 639 N N . ILE A 1 81 ? -8.860 -3.091 17.520 1.00 83.94 81 ILE A N 1
ATOM 640 C CA . ILE A 1 81 ? -9.704 -3.236 16.339 1.00 83.94 81 ILE A CA 1
ATOM 641 C C . ILE A 1 81 ? -8.799 -3.708 15.200 1.00 83.94 81 ILE A C 1
ATOM 643 O O . ILE A 1 81 ? -7.860 -3.008 14.824 1.00 83.94 81 ILE A O 1
ATOM 647 N N . ASN A 1 82 ? -9.082 -4.893 14.660 1.00 80.69 82 ASN A N 1
ATOM 648 C CA . ASN A 1 82 ? -8.367 -5.418 13.500 1.00 80.69 82 ASN A CA 1
ATOM 649 C C . ASN A 1 82 ? -8.914 -4.756 12.223 1.00 80.69 82 ASN A C 1
ATOM 651 O O . ASN A 1 82 ? -10.131 -4.742 12.005 1.00 80.69 82 ASN A O 1
ATOM 655 N N . ILE A 1 83 ? -8.005 -4.183 11.431 1.00 71.44 83 ILE A N 1
ATOM 656 C CA . ILE A 1 83 ? -8.240 -3.566 10.116 1.00 71.44 83 ILE A CA 1
ATOM 657 C C . ILE A 1 83 ? -7.555 -4.434 9.065 1.00 71.44 83 ILE A C 1
ATOM 659 O O . ILE A 1 83 ? -6.416 -4.872 9.349 1.00 71.44 83 ILE A O 1
#

Foldseek 3Di:
DDDDDDPWDDDDCCPTPVVVVVCVVCVVCPCVCDVVCVPPPCVPDPPVNVVVVVVVVVVVVVVQVVCVVVVNHDDDPVDDDDD

Sequence (83 aa):
MSKRVIIDADKPLSQSLLWDIQRAYFLKAGMKAWQNDVVPSDISSNPVMARTYSQLVFGYLRDCFAAAQRGEFKLDPSQPINI